Protein AF-A0A938APE2-F1 (afdb_monomer)

pLDDT: mean 89.41, std 12.7, range [39.44, 98.56]

Structure (mmCIF, N/CA/C/O backbone):
data_AF-A0A938APE2-F1
#
_entry.id   AF-A0A938APE2-F1
#
loop_
_atom_site.group_PDB
_atom_site.id
_atom_site.type_symbol
_atom_site.label_atom_id
_atom_site.label_alt_id
_atom_site.label_comp_id
_atom_site.label_asym_id
_atom_site.label_entity_id
_atom_site.label_seq_id
_atom_site.pdbx_PDB_ins_code
_atom_site.Cartn_x
_atom_site.Cartn_y
_atom_site.Cartn_z
_atom_site.occupancy
_atom_site.B_iso_or_equiv
_atom_site.auth_seq_id
_atom_site.auth_comp_id
_atom_site.auth_asym_id
_atom_site.auth_atom_id
_atom_site.pdbx_PDB_model_num
ATOM 1 N N . MET A 1 1 ? 39.529 20.869 -69.743 1.00 39.44 1 MET A N 1
ATOM 2 C CA . MET A 1 1 ? 39.420 20.700 -71.208 1.00 39.44 1 MET A CA 1
ATOM 3 C C . MET A 1 1 ? 39.533 19.212 -71.499 1.00 39.44 1 MET A C 1
ATOM 5 O O . MET A 1 1 ? 40.634 18.691 -71.527 1.00 39.44 1 MET A O 1
ATOM 9 N N . ASN A 1 2 ? 38.404 18.508 -71.609 1.00 50.97 2 ASN A N 1
ATOM 10 C CA . ASN A 1 2 ? 38.388 17.060 -71.834 1.00 50.97 2 ASN A CA 1
ATOM 11 C C . ASN A 1 2 ? 38.262 16.806 -73.336 1.00 50.97 2 ASN A C 1
ATOM 13 O O . ASN A 1 2 ? 37.155 16.742 -73.863 1.00 50.97 2 ASN A O 1
ATOM 17 N N . ALA A 1 3 ? 39.394 16.728 -74.030 1.00 53.69 3 ALA A N 1
ATOM 18 C CA . ALA A 1 3 ? 39.441 16.454 -75.460 1.00 53.69 3 ALA A CA 1
ATOM 19 C C . ALA A 1 3 ? 39.993 15.043 -75.691 1.00 53.69 3 ALA A C 1
ATOM 21 O O . ALA A 1 3 ? 41.170 14.858 -75.972 1.00 53.69 3 ALA A O 1
ATOM 22 N N . GLY A 1 4 ? 39.134 14.032 -75.549 1.00 61.50 4 GLY A N 1
ATOM 23 C CA . GLY A 1 4 ? 39.417 12.713 -76.108 1.00 61.50 4 GLY A CA 1
ATOM 24 C C . GLY A 1 4 ? 39.030 12.716 -77.582 1.00 61.50 4 GLY A C 1
ATOM 25 O O . GLY A 1 4 ? 37.843 12.811 -77.902 1.00 61.50 4 GLY A O 1
ATOM 26 N N . TRP A 1 5 ? 40.001 12.643 -78.492 1.00 64.31 5 TRP A N 1
ATOM 27 C CA . TRP A 1 5 ? 39.708 12.569 -79.924 1.00 64.31 5 TRP A CA 1
ATOM 28 C C . TRP A 1 5 ? 39.239 11.148 -80.270 1.00 64.31 5 TRP A C 1
ATOM 30 O O . TRP A 1 5 ? 39.976 10.173 -80.113 1.00 64.31 5 TRP A O 1
ATOM 40 N N . ARG A 1 6 ? 37.983 10.999 -80.713 1.00 68.50 6 ARG A N 1
ATOM 41 C CA . ARG A 1 6 ? 37.489 9.738 -81.291 1.00 68.50 6 ARG A CA 1
ATOM 42 C C . ARG A 1 6 ? 37.987 9.607 -82.723 1.00 68.50 6 ARG A C 1
ATOM 44 O O . ARG A 1 6 ? 37.770 10.506 -83.532 1.00 68.50 6 ARG A O 1
ATOM 51 N N . ILE A 1 7 ? 38.603 8.472 -83.035 1.00 72.25 7 ILE A N 1
ATOM 52 C CA . ILE A 1 7 ? 39.103 8.193 -84.380 1.00 72.25 7 ILE A CA 1
ATOM 53 C C . ILE A 1 7 ? 37.905 7.787 -85.260 1.00 72.25 7 ILE A C 1
ATOM 55 O O . ILE A 1 7 ? 37.261 6.775 -84.965 1.00 72.25 7 ILE A O 1
ATOM 59 N N . PRO A 1 8 ? 37.568 8.533 -86.329 1.00 65.88 8 PRO A N 1
ATOM 60 C CA . PRO A 1 8 ? 36.459 8.172 -87.210 1.00 65.88 8 PRO A CA 1
ATOM 61 C C . PRO A 1 8 ? 36.696 6.797 -87.861 1.00 65.88 8 PRO A C 1
ATOM 63 O O . PRO A 1 8 ? 37.828 6.432 -88.167 1.00 65.88 8 PRO A O 1
ATOM 66 N N . PHE A 1 9 ? 35.621 6.020 -88.036 1.00 70.12 9 PHE A N 1
ATOM 67 C CA . PHE A 1 9 ?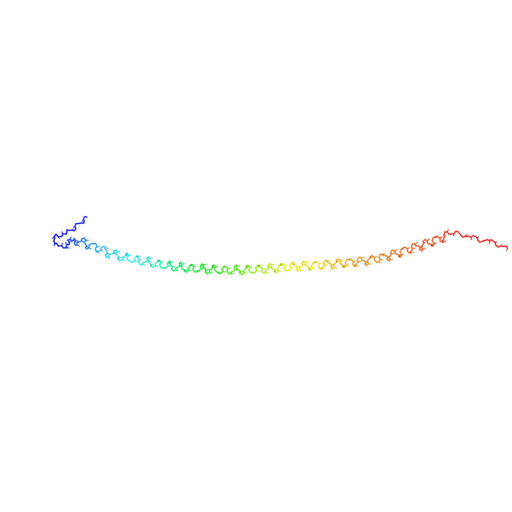 35.606 4.629 -88.538 1.00 70.12 9 PHE A CA 1
ATOM 68 C C . PHE A 1 9 ? 36.210 3.543 -87.628 1.00 70.12 9 PHE A C 1
ATOM 70 O O . PHE A 1 9 ? 36.196 2.369 -87.993 1.00 70.12 9 PHE A O 1
ATOM 77 N N . THR A 1 10 ? 36.649 3.869 -86.408 1.00 70.81 10 THR A N 1
ATOM 78 C CA . THR A 1 10 ? 37.003 2.859 -85.393 1.00 70.81 10 THR A CA 1
ATOM 79 C C . THR A 1 10 ? 36.271 3.120 -84.076 1.00 70.81 10 THR A C 1
ATOM 81 O O . THR A 1 10 ? 35.905 4.245 -83.757 1.00 70.81 10 THR A O 1
ATOM 84 N N . ARG A 1 11 ? 36.047 2.077 -83.264 1.00 75.75 11 ARG A N 1
ATOM 85 C CA . ARG A 1 11 ? 35.464 2.225 -81.911 1.00 75.75 11 ARG A CA 1
ATOM 86 C C . ARG A 1 11 ? 36.484 2.697 -80.858 1.00 75.75 11 ARG A C 1
ATOM 88 O O . ARG A 1 11 ? 36.210 2.599 -79.667 1.00 75.75 11 ARG A O 1
ATOM 95 N N . LYS A 1 12 ? 37.670 3.157 -81.272 1.00 70.75 12 LYS A N 1
ATOM 96 C CA . LYS A 1 12 ? 38.779 3.505 -80.373 1.00 70.75 12 LYS A CA 1
ATOM 97 C C . LYS A 1 12 ? 38.795 5.013 -80.097 1.00 70.75 12 LYS A C 1
ATOM 99 O O . LYS A 1 12 ? 38.583 5.824 -80.997 1.00 70.75 12 LYS A O 1
ATOM 104 N N . ALA A 1 13 ? 39.038 5.376 -78.843 1.00 74.38 13 ALA A N 1
ATOM 105 C CA . ALA A 1 13 ? 39.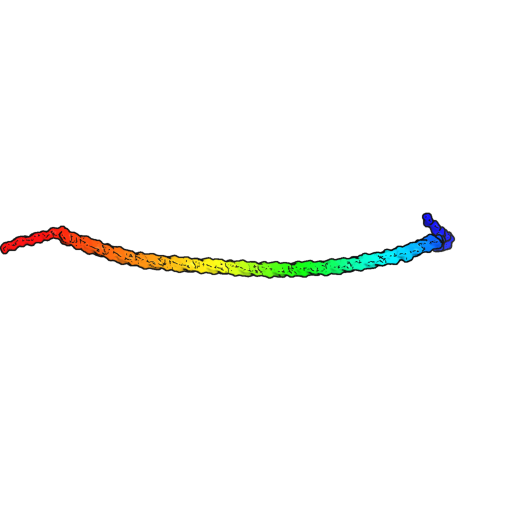208 6.757 -78.402 1.00 74.38 13 ALA A CA 1
ATOM 106 C C . ALA A 1 13 ? 40.679 7.000 -78.042 1.00 74.38 13 ALA A C 1
ATOM 108 O O . ALA A 1 13 ? 41.298 6.143 -77.412 1.00 74.38 13 ALA A O 1
ATOM 109 N N . VAL A 1 14 ? 41.225 8.148 -78.445 1.00 75.62 14 VAL A N 1
ATOM 110 C CA . VAL A 1 14 ? 42.560 8.602 -78.039 1.00 75.62 14 VAL A CA 1
ATOM 111 C C . VAL A 1 14 ? 42.429 9.304 -76.693 1.00 75.62 14 VAL A C 1
ATOM 113 O O . VAL A 1 14 ? 41.626 10.228 -76.549 1.00 75.62 14 VAL A O 1
ATOM 116 N N . ILE A 1 15 ? 43.190 8.834 -75.708 1.00 78.31 15 ILE A N 1
ATOM 117 C CA . ILE A 1 15 ? 43.195 9.342 -74.335 1.00 78.31 15 ILE A CA 1
ATOM 118 C C . ILE A 1 15 ? 44.614 9.813 -74.018 1.00 78.31 15 ILE A C 1
ATOM 120 O O . ILE A 1 15 ? 45.581 9.162 -74.411 1.00 78.31 15 ILE A O 1
ATOM 124 N N . ASP A 1 16 ? 44.726 10.941 -73.317 1.00 83.44 16 ASP A N 1
ATOM 125 C CA . ASP A 1 16 ? 45.995 11.411 -72.765 1.00 83.44 16 ASP A CA 1
ATOM 126 C C . ASP A 1 16 ? 46.453 10.450 -71.657 1.00 83.44 16 ASP A C 1
ATOM 128 O O . ASP A 1 16 ? 45.844 10.367 -70.586 1.00 83.44 16 ASP A O 1
ATOM 132 N N . GLU A 1 17 ? 47.513 9.697 -71.948 1.00 84.12 17 GLU A N 1
ATOM 133 C CA . GLU A 1 17 ? 48.094 8.704 -71.047 1.00 84.12 17 GLU A CA 1
ATOM 134 C C . GLU A 1 17 ? 48.509 9.321 -69.705 1.00 84.12 17 GLU A C 1
ATOM 136 O O . GLU A 1 17 ? 48.244 8.729 -68.662 1.00 84.12 17 GLU A O 1
ATOM 141 N N . ARG A 1 18 ? 49.075 10.536 -69.703 1.00 84.31 18 ARG A N 1
ATOM 142 C CA . ARG A 1 18 ? 49.555 11.195 -68.478 1.00 84.31 18 ARG A CA 1
ATOM 143 C C . ARG A 1 18 ? 48.392 11.578 -67.577 1.00 84.31 18 ARG A C 1
ATOM 145 O O . ARG A 1 18 ? 48.401 11.259 -66.395 1.00 84.31 18 ARG A O 1
ATOM 152 N N . HIS A 1 19 ? 47.351 12.181 -68.147 1.00 83.62 19 HIS A N 1
ATOM 153 C CA . HIS A 1 19 ? 46.157 12.551 -67.384 1.00 83.62 19 HIS A CA 1
ATOM 154 C C . HIS A 1 19 ? 45.398 11.319 -66.858 1.00 83.62 19 HIS A C 1
ATOM 156 O O . HIS A 1 19 ? 44.830 11.351 -65.765 1.00 83.62 19 HIS A O 1
ATOM 162 N N . CYS A 1 20 ? 45.395 10.215 -67.614 1.00 86.12 20 CYS A N 1
ATOM 163 C CA . CYS A 1 20 ? 44.794 8.959 -67.172 1.00 86.12 20 CYS A CA 1
ATOM 164 C C . CYS A 1 20 ? 45.595 8.307 -66.032 1.00 86.12 20 CYS A C 1
ATOM 166 O O . CYS A 1 20 ? 44.993 7.842 -65.065 1.00 86.12 20 CYS A O 1
ATOM 168 N N . LEU A 1 21 ? 46.930 8.300 -66.115 1.00 89.00 21 LEU A N 1
ATOM 169 C CA . LEU A 1 21 ? 47.808 7.790 -65.058 1.00 89.00 21 LEU A CA 1
ATOM 170 C C . LEU A 1 21 ? 47.709 8.635 -63.781 1.00 89.00 21 LEU A C 1
ATOM 172 O O . LEU A 1 21 ? 47.549 8.067 -62.705 1.00 89.00 21 LEU A O 1
ATOM 176 N N . ASP A 1 22 ? 47.668 9.966 -63.894 1.00 89.06 22 ASP A N 1
ATOM 177 C CA . ASP A 1 22 ? 47.462 10.868 -62.752 1.00 89.06 22 ASP A CA 1
ATOM 178 C C . ASP A 1 22 ? 46.120 10.610 -62.048 1.00 89.06 22 ASP A C 1
ATOM 180 O O . ASP A 1 22 ? 46.025 10.655 -60.818 1.00 89.06 22 ASP A O 1
ATOM 184 N N . LEU A 1 23 ? 45.060 10.333 -62.815 1.00 87.75 23 LEU A N 1
ATOM 185 C CA . LEU A 1 23 ? 43.751 9.995 -62.260 1.00 87.75 23 LEU A CA 1
ATOM 186 C C . LEU A 1 23 ? 43.781 8.638 -61.545 1.00 87.75 23 LEU A C 1
ATOM 188 O O . LEU A 1 23 ? 43.257 8.528 -60.437 1.00 87.75 23 LEU A O 1
ATOM 192 N N . ILE A 1 24 ? 44.424 7.631 -62.142 1.00 90.06 24 ILE A N 1
ATOM 193 C CA . ILE A 1 24 ? 44.612 6.311 -61.524 1.00 90.06 24 ILE A CA 1
ATOM 194 C C . ILE A 1 24 ? 45.423 6.437 -60.229 1.00 90.06 24 ILE A C 1
ATOM 196 O O . ILE A 1 24 ? 45.058 5.824 -59.229 1.00 90.06 24 ILE A O 1
ATOM 200 N N . ASP A 1 25 ? 46.464 7.269 -60.203 1.00 89.81 25 ASP A N 1
ATOM 201 C CA . ASP A 1 25 ? 47.287 7.501 -59.015 1.00 89.81 25 ASP A CA 1
ATOM 202 C C . ASP A 1 25 ? 46.515 8.192 -57.892 1.00 89.81 25 ASP A C 1
ATOM 204 O O . ASP A 1 25 ? 46.616 7.791 -56.730 1.00 89.81 25 ASP A O 1
ATOM 208 N N . ARG A 1 26 ? 45.663 9.166 -58.228 1.00 89.44 26 ARG A N 1
ATOM 209 C CA . ARG A 1 26 ? 44.745 9.783 -57.258 1.00 89.44 26 ARG A CA 1
ATOM 210 C C . ARG A 1 26 ? 43.724 8.779 -56.728 1.00 89.44 26 ARG A C 1
ATOM 212 O O . ARG A 1 26 ? 43.509 8.727 -55.519 1.00 89.44 26 ARG A O 1
ATOM 219 N N . MET A 1 27 ? 43.136 7.948 -57.592 1.00 89.56 27 MET A N 1
ATOM 220 C CA . MET A 1 27 ? 42.206 6.889 -57.174 1.00 89.56 27 MET A CA 1
ATOM 221 C C . MET A 1 27 ? 42.902 5.840 -56.299 1.00 89.56 27 MET A C 1
ATOM 223 O O . MET A 1 27 ? 42.333 5.403 -55.302 1.00 89.56 27 MET A O 1
ATOM 227 N N . ARG A 1 28 ? 44.153 5.483 -56.611 1.00 90.19 28 ARG A N 1
ATOM 228 C CA . ARG A 1 28 ? 44.968 4.537 -55.838 1.00 90.19 28 ARG A CA 1
ATOM 229 C C . ARG A 1 28 ? 45.211 5.005 -54.402 1.00 90.19 28 ARG A C 1
ATOM 231 O O . ARG A 1 28 ? 45.361 4.163 -53.525 1.00 90.19 28 ARG A O 1
ATOM 238 N N . ILE A 1 29 ? 45.226 6.314 -54.155 1.00 91.56 29 ILE A N 1
ATOM 239 C CA . ILE A 1 29 ? 45.381 6.883 -52.810 1.00 91.56 29 ILE A CA 1
ATOM 240 C C . ILE A 1 29 ? 44.018 7.091 -52.132 1.00 91.56 29 ILE A C 1
ATOM 242 O O . ILE A 1 29 ? 43.852 6.709 -50.975 1.00 91.56 29 ILE A O 1
ATOM 246 N N . ALA A 1 30 ? 43.040 7.666 -52.838 1.00 91.62 30 ALA A N 1
ATOM 247 C CA . ALA A 1 30 ? 41.756 8.062 -52.256 1.00 91.62 30 ALA A CA 1
ATOM 248 C C . ALA A 1 30 ? 40.810 6.877 -51.994 1.00 91.62 30 ALA A C 1
ATOM 250 O O . ALA A 1 30 ? 40.245 6.769 -50.908 1.00 91.62 30 ALA A O 1
ATOM 251 N N . ILE A 1 31 ? 40.675 5.943 -52.943 1.00 93.88 31 ILE A N 1
ATOM 252 C CA . ILE A 1 31 ? 39.707 4.838 -52.843 1.00 93.88 31 ILE A CA 1
ATOM 253 C C . ILE A 1 31 ? 39.978 3.931 -51.631 1.00 93.88 31 ILE A C 1
ATOM 255 O O . ILE A 1 31 ? 39.030 3.621 -50.908 1.00 93.88 31 ILE A O 1
ATOM 259 N N . PRO A 1 32 ? 41.227 3.519 -51.323 1.00 94.50 32 PRO A N 1
ATOM 260 C CA . PRO A 1 32 ? 41.486 2.730 -50.119 1.00 94.50 32 PRO A CA 1
ATOM 261 C C . PRO A 1 32 ? 41.117 3.463 -48.825 1.00 94.50 32 PRO A C 1
ATOM 263 O O . PRO A 1 32 ? 40.621 2.833 -47.890 1.00 94.50 32 PRO A O 1
ATOM 266 N N . GLN A 1 33 ? 41.337 4.782 -48.769 1.00 93.88 33 GLN A N 1
ATOM 267 C CA . GLN A 1 33 ? 40.979 5.600 -47.609 1.00 93.88 33 GLN A CA 1
ATOM 268 C C . GLN A 1 33 ? 39.460 5.697 -47.442 1.00 93.88 33 GLN A C 1
ATOM 270 O O . GLN A 1 33 ? 38.961 5.474 -46.339 1.00 93.88 33 GLN A O 1
ATOM 275 N N . GLU A 1 34 ? 38.723 5.939 -48.528 1.00 94.81 34 GLU A N 1
ATOM 276 C CA . GLU A 1 34 ? 37.257 5.966 -48.520 1.00 94.81 34 GLU A CA 1
ATOM 277 C C . GLU A 1 34 ? 36.661 4.607 -48.129 1.00 94.81 34 GLU A C 1
ATOM 279 O O . GLU A 1 34 ? 35.756 4.547 -47.299 1.00 94.81 34 GLU A O 1
ATOM 284 N N . ILE A 1 35 ? 37.207 3.495 -48.639 1.00 95.69 35 ILE A N 1
ATOM 285 C CA . ILE A 1 35 ? 36.776 2.143 -48.247 1.00 95.69 35 ILE A CA 1
ATOM 286 C C . ILE A 1 35 ? 37.038 1.900 -46.757 1.00 95.69 35 ILE A C 1
ATOM 288 O O . ILE A 1 35 ? 36.187 1.338 -46.066 1.00 95.69 35 ILE A O 1
ATOM 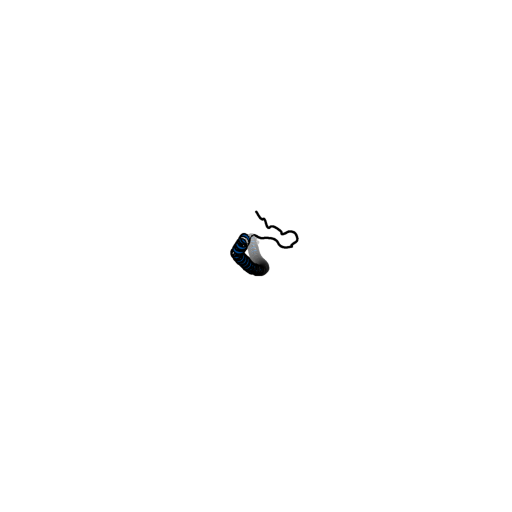292 N N . ALA A 1 36 ? 38.200 2.309 -46.240 1.00 95.31 36 ALA A N 1
ATOM 293 C CA . ALA A 1 36 ? 38.514 2.170 -44.820 1.00 95.31 36 ALA A CA 1
ATOM 294 C C . ALA A 1 36 ? 37.562 3.000 -43.946 1.00 95.31 36 ALA A C 1
ATOM 296 O O . ALA A 1 36 ? 37.102 2.514 -42.914 1.00 95.31 36 ALA A O 1
ATOM 297 N N . GLN A 1 37 ? 37.231 4.221 -44.367 1.00 96.12 37 GLN A N 1
ATOM 298 C CA . GLN A 1 37 ? 36.264 5.070 -43.680 1.00 96.12 37 GLN A CA 1
ATOM 299 C C . GLN A 1 37 ? 34.856 4.464 -43.713 1.00 96.12 37 GLN A C 1
ATOM 301 O O . GLN A 1 37 ? 34.217 4.371 -42.669 1.00 96.12 37 GLN A O 1
ATOM 306 N N . ALA A 1 38 ? 34.395 3.991 -44.874 1.00 96.25 38 ALA A N 1
ATOM 307 C CA . ALA A 1 38 ? 33.093 3.346 -45.015 1.00 96.25 38 ALA A CA 1
ATOM 308 C C . ALA A 1 38 ? 32.971 2.103 -44.119 1.00 96.25 38 ALA A C 1
ATOM 310 O O . ALA A 1 38 ? 31.949 1.917 -43.463 1.00 96.25 38 ALA A O 1
ATOM 311 N N . LYS A 1 39 ? 34.030 1.284 -44.031 1.00 96.19 39 LYS A N 1
ATOM 312 C CA . LYS A 1 39 ? 34.071 0.125 -43.126 1.00 96.19 39 LYS A CA 1
ATOM 313 C C . LYS A 1 39 ? 33.951 0.522 -41.655 1.00 96.19 39 LYS A C 1
ATOM 315 O O . LYS A 1 39 ? 33.196 -0.126 -40.941 1.00 96.19 39 LYS A O 1
ATOM 320 N N . ARG A 1 40 ? 34.639 1.584 -41.216 1.00 97.00 40 ARG A N 1
ATOM 321 C CA . ARG A 1 40 ? 34.507 2.092 -39.837 1.00 97.00 40 ARG A CA 1
ATOM 322 C C . ARG A 1 40 ? 33.085 2.552 -39.547 1.00 97.00 40 ARG A C 1
ATOM 324 O O . ARG A 1 40 ? 32.506 2.111 -38.573 1.00 97.00 40 ARG A O 1
ATOM 331 N N . VAL A 1 41 ? 32.486 3.337 -40.442 1.00 97.06 41 VAL A N 1
ATOM 332 C CA . VAL A 1 41 ? 31.103 3.815 -40.268 1.00 97.06 41 VAL A CA 1
ATOM 333 C C . VAL A 1 41 ? 30.107 2.654 -40.169 1.00 97.06 41 VAL A C 1
ATOM 335 O O . VAL A 1 41 ? 29.155 2.722 -39.394 1.00 97.06 41 VAL A O 1
ATOM 338 N N . LEU A 1 42 ? 30.306 1.582 -40.944 1.00 97.06 42 LEU A N 1
ATOM 339 C CA . LEU A 1 42 ? 29.475 0.380 -40.843 1.00 97.06 42 LEU A CA 1
ATOM 340 C C . LEU A 1 42 ? 29.659 -0.332 -39.499 1.00 97.06 42 LEU A C 1
ATOM 342 O O . LEU A 1 42 ? 28.661 -0.709 -38.892 1.00 97.06 42 LEU A O 1
ATOM 346 N N . GLN A 1 43 ? 30.898 -0.466 -39.028 1.00 97.44 43 GLN A N 1
ATOM 347 C CA . GLN A 1 43 ? 31.189 -1.058 -37.726 1.00 97.44 43 GLN A CA 1
ATOM 348 C C . GLN A 1 43 ? 30.584 -0.227 -36.584 1.00 97.44 43 GLN A C 1
ATOM 350 O O . GLN A 1 43 ? 29.847 -0.769 -35.767 1.00 97.44 43 GLN A O 1
ATOM 355 N N . ASP A 1 44 ? 30.796 1.091 -36.582 1.00 97.44 44 ASP A N 1
ATOM 356 C CA . ASP A 1 44 ? 30.236 2.005 -35.581 1.00 97.44 44 ASP A CA 1
ATOM 357 C C . ASP A 1 44 ? 28.703 1.908 -35.554 1.00 97.44 44 ASP A C 1
ATOM 359 O O . ASP A 1 44 ? 28.077 1.889 -34.495 1.00 97.44 44 ASP A O 1
ATOM 363 N N . ARG A 1 45 ? 28.066 1.795 -36.728 1.00 97.69 45 ARG A N 1
ATOM 364 C CA . ARG A 1 45 ? 26.616 1.594 -36.830 1.00 97.69 45 ARG A CA 1
ATOM 365 C C . ARG A 1 45 ? 26.175 0.276 -36.196 1.00 97.69 45 ARG A C 1
ATOM 367 O O . ARG A 1 45 ? 25.138 0.256 -35.534 1.00 97.69 45 ARG A O 1
ATOM 374 N N . GLU A 1 46 ? 26.891 -0.817 -36.439 1.00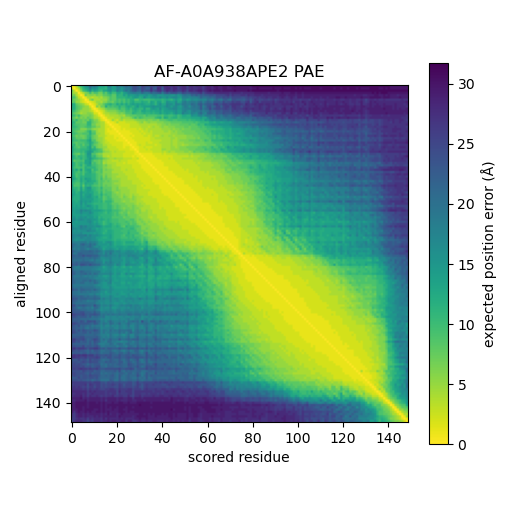 97.38 46 GLU A N 1
ATOM 375 C CA . GLU A 1 46 ? 26.579 -2.117 -35.837 1.00 97.38 46 GLU A CA 1
ATOM 376 C C . GLU A 1 46 ? 26.731 -2.076 -34.314 1.00 97.38 46 GLU A C 1
ATOM 378 O O . GLU A 1 46 ? 25.843 -2.553 -33.607 1.00 97.38 46 GLU A O 1
ATOM 383 N N . GLU A 1 47 ? 27.784 -1.429 -33.811 1.00 97.81 47 GLU A N 1
ATOM 384 C CA . GLU A 1 47 ? 28.011 -1.225 -32.378 1.00 97.81 47 GLU A CA 1
ATOM 385 C C . GLU A 1 47 ? 26.889 -0.394 -31.739 1.00 97.81 47 GLU A C 1
ATOM 387 O O . GLU A 1 47 ? 26.307 -0.813 -30.737 1.00 97.81 47 GLU A O 1
ATOM 392 N N . ILE A 1 48 ? 26.501 0.726 -32.359 1.00 97.94 48 ILE A N 1
ATOM 393 C CA . ILE A 1 48 ? 25.384 1.563 -31.893 1.00 97.94 48 ILE A CA 1
ATOM 394 C C . ILE A 1 48 ? 24.076 0.767 -31.875 1.00 97.94 48 ILE A C 1
ATOM 396 O O . ILE A 1 48 ? 23.310 0.854 -30.917 1.00 97.94 48 ILE A O 1
ATOM 400 N N . LEU A 1 49 ? 23.796 -0.021 -32.918 1.00 97.94 49 LEU A N 1
ATOM 401 C CA . LEU A 1 49 ? 22.584 -0.841 -32.974 1.00 97.94 49 LEU A CA 1
ATOM 402 C C . LEU A 1 49 ? 22.580 -1.932 -31.901 1.00 97.94 49 LEU A C 1
ATOM 404 O O . LEU A 1 49 ? 21.530 -2.197 -31.316 1.00 97.94 49 LEU A O 1
ATOM 408 N N . ALA A 1 50 ? 23.726 -2.558 -31.633 1.00 97.69 50 ALA A N 1
ATOM 409 C CA . ALA A 1 50 ? 23.856 -3.547 -30.570 1.00 97.69 50 ALA A CA 1
ATOM 410 C C . ALA A 1 50 ? 23.625 -2.913 -29.190 1.00 97.69 50 ALA A C 1
ATOM 412 O O . ALA A 1 50 ? 22.834 -3.433 -28.404 1.00 97.69 50 ALA A O 1
ATOM 413 N N . GLN A 1 51 ? 24.237 -1.756 -28.927 1.00 97.81 51 GLN A N 1
ATOM 414 C CA . GLN A 1 51 ? 24.030 -1.002 -27.689 1.00 97.81 51 GLN A CA 1
ATOM 415 C C . GLN A 1 51 ? 22.572 -0.567 -27.519 1.00 97.81 51 GLN A C 1
ATOM 417 O O . GLN A 1 51 ? 22.001 -0.754 -26.450 1.00 97.81 51 GLN A O 1
ATOM 422 N N . ALA A 1 52 ? 21.942 -0.049 -28.576 1.00 97.62 52 ALA A N 1
ATOM 423 C CA . ALA A 1 52 ? 20.543 0.365 -28.536 1.00 97.62 52 ALA A CA 1
ATOM 424 C C . ALA A 1 52 ? 19.595 -0.809 -28.245 1.00 97.62 52 ALA A C 1
ATOM 426 O O . ALA A 1 52 ? 18.607 -0.630 -27.539 1.00 97.62 52 ALA A O 1
ATOM 427 N N . ARG A 1 53 ? 19.892 -2.010 -28.762 1.00 97.50 53 ARG A N 1
ATOM 428 C CA . ARG A 1 53 ? 19.112 -3.223 -28.466 1.00 97.50 53 ARG A CA 1
ATOM 429 C C . ARG A 1 53 ? 19.255 -3.651 -27.011 1.00 97.50 53 ARG A C 1
ATOM 431 O O . ARG A 1 53 ? 18.239 -3.869 -26.366 1.00 97.50 53 ARG A O 1
ATOM 438 N N . LEU A 1 54 ? 20.484 -3.704 -26.498 1.00 98.06 54 LEU A N 1
ATOM 439 C CA . LEU A 1 54 ? 20.742 -4.028 -25.092 1.00 98.06 54 LEU A CA 1
ATOM 440 C C . LEU A 1 54 ? 20.058 -3.033 -24.152 1.00 98.06 54 LEU A C 1
ATOM 442 O O . LEU A 1 54 ? 19.448 -3.425 -23.164 1.00 98.06 54 LEU A O 1
ATOM 446 N N . GLU A 1 55 ? 20.124 -1.744 -24.474 1.00 97.88 55 GLU A N 1
ATOM 447 C CA . GLU A 1 55 ? 19.480 -0.707 -23.676 1.00 97.88 55 GLU A CA 1
ATOM 448 C C . GLU A 1 55 ? 17.950 -0.799 -23.747 1.00 97.88 55 GLU A C 1
ATOM 450 O O . GLU A 1 55 ? 17.275 -0.637 -22.733 1.00 97.88 55 GLU A O 1
ATOM 455 N N . ALA A 1 56 ? 17.390 -1.112 -24.919 1.00 98.00 56 ALA A N 1
ATOM 456 C CA . ALA A 1 56 ? 15.958 -1.346 -25.065 1.00 98.00 56 ALA A CA 1
ATOM 457 C C . ALA A 1 56 ? 15.489 -2.553 -24.239 1.00 98.00 56 ALA A C 1
ATOM 459 O O . ALA A 1 56 ? 14.485 -2.443 -23.537 1.00 98.00 56 ALA A O 1
ATOM 460 N N . GLU A 1 57 ? 16.222 -3.669 -24.276 1.00 97.56 57 GLU A N 1
ATOM 461 C CA . GLU A 1 57 ? 15.954 -4.844 -23.433 1.00 97.56 57 GLU A CA 1
ATOM 462 C C . GLU A 1 57 ? 16.017 -4.472 -21.949 1.00 97.56 57 GLU A C 1
ATOM 464 O O . GLU A 1 57 ? 15.060 -4.706 -21.215 1.00 97.56 57 GLU A O 1
ATOM 469 N N . ARG A 1 58 ? 17.068 -3.759 -21.528 1.00 98.06 58 ARG A N 1
ATOM 470 C CA . ARG A 1 58 ? 17.225 -3.278 -20.149 1.00 98.06 58 ARG A CA 1
ATOM 471 C C . ARG A 1 58 ? 16.046 -2.417 -19.689 1.00 98.06 58 ARG A C 1
ATOM 473 O O . ARG A 1 58 ? 15.582 -2.567 -18.562 1.00 98.06 58 ARG A O 1
ATOM 480 N N . ILE A 1 59 ? 15.565 -1.504 -20.534 1.00 97.75 59 ILE A N 1
ATOM 481 C CA . ILE A 1 59 ? 14.416 -0.639 -20.220 1.00 97.75 59 ILE A CA 1
ATOM 482 C C . ILE A 1 59 ? 13.136 -1.467 -20.074 1.00 97.75 59 ILE A C 1
ATOM 484 O O . ILE A 1 59 ? 12.348 -1.219 -19.160 1.00 97.75 59 ILE A O 1
ATOM 488 N N . VAL A 1 60 ? 12.921 -2.443 -20.959 1.00 97.88 60 VAL A N 1
ATOM 489 C CA . VAL A 1 60 ? 11.752 -3.331 -20.906 1.00 97.88 60 VAL A CA 1
ATOM 490 C C . VAL A 1 60 ? 11.774 -4.176 -19.634 1.00 97.88 60 VAL A C 1
ATOM 492 O O . VAL A 1 60 ? 10.767 -4.221 -18.924 1.00 97.88 60 VAL A O 1
ATOM 495 N N . ASP A 1 61 ? 12.920 -4.761 -19.294 1.00 97.69 61 ASP A N 1
ATOM 496 C CA . ASP A 1 61 ? 13.087 -5.567 -18.083 1.00 97.69 61 ASP A CA 1
ATOM 497 C C . ASP A 1 61 ? 12.830 -4.741 -16.819 1.00 97.69 61 ASP A C 1
ATOM 499 O O . ASP A 1 61 ? 12.039 -5.139 -15.961 1.00 97.69 61 ASP A O 1
ATOM 503 N N . GLN A 1 62 ? 13.394 -3.531 -16.740 1.00 97.50 62 GLN A N 1
ATOM 504 C CA . GLN A 1 62 ? 13.127 -2.607 -15.633 1.00 97.50 62 GLN A CA 1
ATOM 505 C C . GLN A 1 62 ? 11.649 -2.215 -15.540 1.00 97.50 62 GLN A C 1
ATOM 507 O O . GLN A 1 62 ? 11.092 -2.134 -14.443 1.00 97.50 62 GLN A O 1
ATOM 512 N N . GLY A 1 63 ? 10.992 -1.999 -16.682 1.00 96.69 63 GLY A N 1
ATOM 513 C CA . GLY A 1 63 ? 9.558 -1.732 -16.735 1.00 96.69 63 GLY A CA 1
ATOM 514 C C . GLY A 1 63 ? 8.731 -2.895 -16.183 1.00 96.69 63 GLY A C 1
ATOM 515 O O . GLY A 1 63 ? 7.794 -2.674 -15.412 1.00 96.69 63 GLY A O 1
ATOM 516 N N . HIS A 1 64 ? 9.095 -4.134 -16.522 1.00 95.81 64 HIS A N 1
ATOM 517 C CA . HIS A 1 64 ? 8.444 -5.333 -15.996 1.00 95.81 64 HIS A CA 1
ATOM 518 C C . HIS A 1 64 ? 8.664 -5.508 -14.491 1.00 95.81 64 HIS A C 1
ATOM 520 O O . HIS A 1 64 ? 7.702 -5.777 -13.767 1.00 95.81 64 HIS A O 1
ATOM 526 N N . GLU A 1 65 ? 9.888 -5.318 -13.997 1.00 96.62 65 GLU A N 1
ATOM 527 C CA . GLU A 1 65 ? 10.189 -5.372 -12.563 1.00 96.62 65 GLU A CA 1
ATOM 528 C C . GLU A 1 65 ? 9.379 -4.337 -11.778 1.00 96.62 65 GLU A C 1
ATOM 530 O O . GLU A 1 65 ? 8.737 -4.671 -10.778 1.00 96.62 65 GLU A O 1
ATOM 535 N N . GLN A 1 66 ? 9.332 -3.095 -12.261 1.00 95.06 66 GLN A N 1
ATOM 536 C CA . GLN A 1 66 ? 8.594 -2.027 -11.596 1.00 95.06 66 GLN A CA 1
ATOM 537 C C . GLN A 1 66 ? 7.078 -2.253 -11.637 1.00 95.06 66 GLN A C 1
ATOM 539 O O . GLN A 1 66 ? 6.391 -2.015 -10.642 1.00 95.06 66 GLN A O 1
ATOM 544 N N . ALA A 1 67 ? 6.541 -2.762 -12.749 1.00 91.44 67 ALA A N 1
ATOM 545 C CA . ALA A 1 67 ? 5.133 -3.142 -12.834 1.00 91.44 67 ALA A CA 1
ATOM 546 C C . ALA A 1 67 ? 4.785 -4.246 -11.823 1.00 91.44 67 ALA A C 1
ATOM 548 O O . ALA A 1 67 ? 3.781 -4.137 -11.115 1.00 91.44 67 ALA A O 1
ATOM 549 N N . ASN A 1 68 ? 5.632 -5.273 -11.708 1.00 92.44 68 ASN A N 1
ATOM 550 C CA . ASN A 1 68 ? 5.452 -6.353 -10.740 1.00 92.44 68 ASN A CA 1
ATOM 551 C C . ASN A 1 68 ? 5.501 -5.840 -9.298 1.00 92.44 68 ASN A C 1
ATOM 553 O O . ASN A 1 68 ? 4.639 -6.206 -8.497 1.00 92.44 68 ASN A O 1
ATOM 557 N N . PHE A 1 69 ? 6.448 -4.953 -8.983 1.00 94.25 69 PHE A N 1
ATOM 558 C CA . PHE A 1 69 ? 6.538 -4.307 -7.674 1.00 94.25 69 PHE A CA 1
ATOM 559 C C . PHE A 1 69 ? 5.248 -3.547 -7.330 1.00 94.25 69 PHE A C 1
ATOM 561 O O . PHE A 1 69 ? 4.663 -3.770 -6.273 1.00 94.25 69 PHE A O 1
ATOM 568 N N . ILE A 1 70 ? 4.739 -2.724 -8.254 1.00 90.94 70 ILE A N 1
ATOM 569 C CA . ILE A 1 70 ? 3.504 -1.951 -8.049 1.00 90.94 70 ILE A CA 1
ATOM 570 C C . ILE A 1 70 ? 2.290 -2.871 -7.856 1.00 90.94 70 ILE A C 1
ATOM 572 O O . ILE A 1 70 ? 1.419 -2.580 -7.037 1.00 90.94 70 ILE A O 1
ATOM 576 N N . ILE A 1 71 ? 2.192 -3.974 -8.605 1.00 88.94 71 ILE A N 1
ATOM 577 C CA . ILE A 1 71 ? 1.095 -4.942 -8.450 1.00 88.94 71 ILE A CA 1
ATOM 578 C C . ILE A 1 71 ? 1.146 -5.593 -7.064 1.00 88.94 71 ILE A C 1
ATOM 580 O O . ILE A 1 71 ? 0.111 -5.692 -6.402 1.00 88.94 71 ILE A O 1
ATOM 584 N N . GLN A 1 72 ? 2.333 -5.998 -6.609 1.00 90.94 72 GLN A N 1
ATOM 585 C CA . GLN A 1 72 ? 2.522 -6.568 -5.274 1.00 90.94 72 GLN A CA 1
ATOM 586 C C . GLN A 1 72 ? 2.178 -5.557 -4.176 1.00 90.94 72 GLN A C 1
ATOM 588 O O . GLN A 1 72 ? 1.433 -5.889 -3.254 1.00 90.94 72 GLN A O 1
ATOM 593 N N . GLU A 1 73 ? 2.647 -4.314 -4.300 1.00 91.88 73 GLU A N 1
ATOM 594 C CA . GLU A 1 73 ? 2.375 -3.241 -3.342 1.00 91.88 73 GLU A CA 1
ATOM 595 C C . GLU A 1 73 ? 0.878 -2.906 -3.269 1.00 91.88 73 GLU A C 1
ATOM 597 O O . GLU A 1 73 ? 0.316 -2.809 -2.179 1.00 91.88 73 GLU A O 1
ATOM 602 N N . LYS A 1 74 ? 0.187 -2.815 -4.413 1.00 89.19 74 LYS A N 1
ATOM 603 C CA . LYS A 1 74 ? -1.272 -2.618 -4.449 1.00 89.19 74 LYS A CA 1
ATOM 604 C C . LYS A 1 74 ? -2.031 -3.785 -3.825 1.00 89.19 74 LYS A C 1
ATOM 606 O O . LYS A 1 74 ? -3.016 -3.562 -3.122 1.00 89.19 74 LYS A O 1
ATOM 611 N N . GLY A 1 75 ? -1.586 -5.018 -4.073 1.00 88.94 75 GLY A N 1
ATOM 612 C CA . GLY A 1 75 ? -2.150 -6.210 -3.439 1.00 88.94 75 GLY A CA 1
ATOM 613 C C . GLY A 1 75 ? -2.003 -6.165 -1.917 1.00 88.94 75 GLY A C 1
ATOM 614 O O . GLY A 1 75 ? -2.972 -6.399 -1.196 1.00 88.94 75 GLY A O 1
ATOM 615 N N . LEU A 1 76 ? -0.818 -5.782 -1.435 1.00 90.94 76 LEU A N 1
ATOM 616 C CA . LEU A 1 76 ? -0.547 -5.586 -0.014 1.00 90.94 76 LEU A CA 1
ATOM 617 C C . LEU A 1 76 ? -1.427 -4.481 0.582 1.00 90.94 76 LEU A C 1
ATOM 619 O O . LEU A 1 76 ? -2.030 -4.692 1.630 1.00 90.94 76 LEU A O 1
ATOM 623 N N . LEU A 1 77 ? -1.544 -3.332 -0.090 1.00 92.62 77 LEU A N 1
ATOM 624 C CA . LEU A 1 77 ? -2.345 -2.208 0.389 1.00 92.62 77 LEU A CA 1
ATOM 625 C C . LEU A 1 77 ? -3.822 -2.589 0.538 1.00 92.62 77 LEU A C 1
ATOM 627 O O . LEU A 1 77 ? -4.416 -2.310 1.576 1.00 92.62 77 LEU A O 1
ATOM 631 N N . LYS A 1 78 ? -4.389 -3.298 -0.447 1.00 94.12 78 LYS A N 1
ATOM 632 C CA . LYS A 1 78 ? -5.772 -3.785 -0.376 1.00 94.12 78 LYS A CA 1
ATOM 633 C C . LYS A 1 78 ? -5.978 -4.742 0.802 1.00 94.12 78 LYS A C 1
ATOM 635 O O . LYS A 1 78 ? -6.941 -4.596 1.547 1.00 94.12 78 LYS A O 1
ATOM 640 N N . ALA A 1 79 ? -5.056 -5.683 1.010 1.00 92.31 79 ALA A N 1
ATOM 641 C CA . ALA A 1 79 ? -5.127 -6.610 2.140 1.00 92.31 79 ALA A CA 1
ATOM 642 C C . ALA A 1 79 ? -5.017 -5.885 3.498 1.00 92.31 79 ALA A C 1
ATOM 644 O O . ALA A 1 79 ? -5.686 -6.257 4.464 1.00 92.31 79 ALA A O 1
ATOM 645 N N . VAL A 1 80 ? -4.188 -4.839 3.582 1.00 93.19 80 VAL A N 1
ATOM 646 C CA . VAL A 1 80 ? -4.068 -3.993 4.780 1.00 93.19 80 VAL A CA 1
ATOM 647 C C . VAL A 1 80 ? -5.355 -3.209 5.029 1.00 93.19 80 VAL A C 1
ATOM 649 O O . VAL A 1 80 ? -5.794 -3.132 6.174 1.00 93.19 80 VAL A O 1
ATOM 652 N N . GLU A 1 81 ? -5.974 -2.658 3.987 1.00 95.50 81 GLU A N 1
ATOM 653 C CA . GLU A 1 81 ? -7.233 -1.915 4.085 1.00 95.50 81 GLU A CA 1
ATOM 654 C C . GLU A 1 81 ? -8.386 -2.815 4.552 1.00 95.50 81 GLU A C 1
ATOM 656 O O . GLU A 1 81 ? -9.076 -2.473 5.513 1.00 95.50 81 GLU A O 1
ATOM 661 N N . GLU A 1 82 ? -8.525 -4.011 3.969 1.00 96.81 82 GLU A N 1
ATOM 662 C CA . GLU A 1 82 ? -9.502 -5.023 4.399 1.00 96.81 82 GLU A CA 1
ATOM 663 C C . GLU A 1 82 ? -9.288 -5.424 5.867 1.00 96.81 82 GLU A C 1
ATOM 665 O O . GLU A 1 82 ? -10.232 -5.449 6.661 1.00 96.81 82 GLU A O 1
ATOM 670 N N . LYS A 1 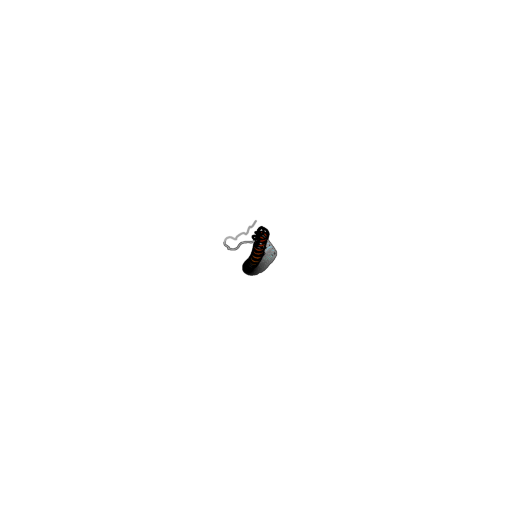83 ? -8.035 -5.678 6.268 1.00 96.25 83 LYS A N 1
ATOM 671 C CA . LYS A 1 83 ? -7.700 -6.027 7.655 1.00 96.25 83 LYS A CA 1
ATOM 672 C C . LYS A 1 83 ? -7.970 -4.876 8.624 1.00 96.25 83 LYS A C 1
ATOM 674 O O . LYS A 1 83 ? -8.467 -5.110 9.722 1.00 96.25 83 LYS A O 1
ATOM 679 N N . SER A 1 84 ? -7.641 -3.648 8.235 1.00 96.81 84 SER A N 1
ATOM 680 C CA . SER A 1 84 ? -7.899 -2.446 9.030 1.00 96.81 84 SER A CA 1
ATOM 681 C C . SER A 1 84 ? -9.398 -2.261 9.261 1.00 96.81 84 SER A C 1
ATOM 683 O O . SER A 1 84 ? -9.834 -2.076 10.396 1.00 96.81 84 SER A O 1
ATOM 685 N N . GLN A 1 85 ? -10.198 -2.406 8.204 1.00 98.00 85 GLN A N 1
ATOM 686 C CA . GLN A 1 85 ? -11.650 -2.316 8.285 1.00 98.00 85 GLN A CA 1
ATOM 687 C C . GLN A 1 85 ? -12.233 -3.388 9.214 1.00 98.00 85 GLN A C 1
ATOM 689 O O . GLN A 1 85 ? -13.035 -3.058 10.087 1.00 98.00 85 GLN A O 1
ATOM 694 N N . ALA A 1 86 ? -11.771 -4.636 9.103 1.00 97.69 86 ALA A N 1
ATOM 695 C CA . ALA A 1 86 ? -12.189 -5.718 9.992 1.00 97.69 86 ALA A CA 1
ATOM 696 C C . ALA A 1 86 ? -11.855 -5.423 11.468 1.00 97.69 86 ALA A C 1
ATOM 698 O O . ALA A 1 86 ? -12.712 -5.578 12.336 1.00 97.69 86 ALA A O 1
ATOM 699 N N . ILE A 1 87 ? -10.644 -4.924 11.756 1.00 98.12 87 ILE A N 1
ATOM 700 C CA . ILE A 1 87 ? -10.239 -4.528 13.117 1.00 98.12 87 ILE A CA 1
ATOM 701 C C . ILE A 1 87 ? -11.133 -3.400 13.646 1.00 98.12 87 ILE A C 1
ATOM 703 O O . ILE A 1 87 ? -11.542 -3.425 14.806 1.00 98.12 87 ILE A O 1
ATOM 707 N N . MET A 1 88 ? -11.455 -2.409 12.812 1.00 98.38 88 MET A N 1
ATOM 708 C CA . MET A 1 88 ? -12.312 -1.288 13.204 1.00 98.38 88 MET A CA 1
ATOM 709 C C . MET A 1 88 ? -13.751 -1.728 13.482 1.00 98.38 88 MET A C 1
ATOM 711 O O . MET A 1 88 ? -14.378 -1.229 14.419 1.00 98.38 88 MET A O 1
ATOM 715 N N . GLU A 1 89 ? -14.287 -2.652 12.690 1.00 98.31 89 GLU A N 1
ATOM 716 C CA . GLU A 1 89 ? -15.613 -3.233 12.906 1.00 98.31 89 GLU A CA 1
ATOM 717 C C . GLU A 1 89 ? -15.666 -4.056 14.191 1.00 98.31 89 GLU A C 1
ATOM 719 O O . GLU A 1 89 ? -16.577 -3.864 14.999 1.00 98.31 89 GLU A O 1
ATOM 724 N N . GLU A 1 90 ? -14.657 -4.894 14.427 1.00 98.19 90 GLU A N 1
ATOM 725 C CA . GLU A 1 90 ? -14.525 -5.669 15.657 1.00 98.19 90 GLU A CA 1
ATOM 726 C C . GLU A 1 90 ? -14.397 -4.758 16.886 1.00 98.19 90 GLU A C 1
ATOM 728 O O . GLU A 1 90 ? -15.111 -4.939 17.873 1.00 98.19 90 GLU A O 1
ATOM 733 N N . ALA A 1 91 ? -13.550 -3.727 16.821 1.00 98.12 91 ALA A N 1
ATOM 734 C CA . ALA A 1 91 ? -13.388 -2.759 17.901 1.00 98.12 91 ALA A CA 1
ATOM 735 C C . ALA A 1 91 ? -14.703 -2.026 18.212 1.00 98.12 91 ALA A C 1
ATOM 737 O O . ALA A 1 91 ? -15.069 -1.875 19.378 1.00 98.12 91 ALA A O 1
ATOM 738 N N . ARG A 1 92 ? -15.457 -1.618 17.181 1.00 98.25 92 ARG A N 1
ATOM 739 C CA . ARG A 1 92 ? -16.784 -0.998 17.345 1.00 98.25 92 ARG A CA 1
ATOM 740 C C . ARG A 1 92 ? -17.809 -1.966 17.929 1.00 98.25 92 ARG A C 1
ATOM 742 O O . ARG A 1 92 ? -18.650 -1.544 18.719 1.00 98.25 92 ARG A O 1
ATOM 749 N N . ALA A 1 93 ? -17.777 -3.239 17.539 1.00 98.31 93 ALA A N 1
ATOM 750 C CA . ALA A 1 93 ? -18.654 -4.261 18.103 1.00 98.31 93 ALA A CA 1
ATOM 751 C C . ALA A 1 93 ? -18.371 -4.465 19.599 1.00 98.31 93 ALA A C 1
ATOM 753 O O . ALA A 1 93 ? -19.287 -4.321 20.404 1.00 98.31 93 ALA A O 1
ATOM 754 N N . ARG A 1 94 ? -17.101 -4.664 19.973 1.00 97.94 94 ARG A N 1
ATOM 755 C CA . ARG A 1 94 ? -16.676 -4.813 21.375 1.00 97.94 94 ARG A CA 1
ATOM 756 C C . ARG A 1 94 ? -16.998 -3.583 22.222 1.00 97.94 94 ARG A C 1
ATOM 758 O O . ARG A 1 94 ? -17.442 -3.721 23.357 1.00 97.94 94 ARG A O 1
ATOM 765 N N . ALA A 1 95 ? -16.803 -2.381 21.676 1.00 98.25 95 ALA A N 1
ATOM 766 C CA . ALA A 1 95 ? -17.149 -1.141 22.367 1.00 98.25 95 ALA A CA 1
ATOM 767 C C . ALA A 1 95 ? -18.652 -1.063 22.672 1.00 98.25 95 ALA A C 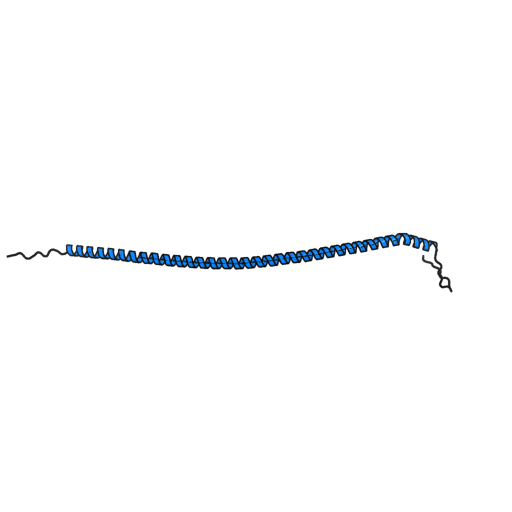1
ATOM 769 O O . ALA A 1 95 ? -19.026 -0.727 23.792 1.00 98.25 95 ALA A O 1
ATOM 770 N N . ARG A 1 96 ? -19.509 -1.426 21.706 1.00 98.38 96 ARG A N 1
ATOM 771 C CA . ARG A 1 96 ? -20.965 -1.475 21.913 1.00 98.38 96 ARG A CA 1
ATOM 772 C C . ARG A 1 96 ? -21.369 -2.515 22.950 1.00 98.38 96 ARG A C 1
ATOM 774 O O . ARG A 1 96 ? -22.201 -2.217 23.792 1.00 98.38 96 ARG A O 1
ATOM 781 N N . GLU A 1 97 ? -20.772 -3.700 22.904 1.00 98.25 97 GLU A N 1
ATOM 782 C CA . GLU A 1 97 ? -21.020 -4.760 23.887 1.00 98.25 97 GLU A CA 1
ATOM 783 C C . GLU A 1 97 ? -20.614 -4.325 25.301 1.00 98.25 97 GLU A C 1
ATOM 785 O O . GLU A 1 97 ? -21.378 -4.487 26.247 1.00 98.25 97 GLU A O 1
ATOM 790 N N . THR A 1 98 ? -19.445 -3.697 25.439 1.00 98.12 98 THR A N 1
ATOM 791 C CA . THR A 1 98 ? -18.963 -3.193 26.733 1.00 98.12 98 THR A CA 1
ATOM 792 C C . THR A 1 98 ? -19.852 -2.071 27.260 1.00 98.12 98 THR A C 1
ATOM 794 O O . THR A 1 98 ? -20.144 -2.036 28.451 1.00 98.12 98 THR A O 1
ATOM 797 N N . GLN A 1 99 ? -20.298 -1.165 26.386 1.00 98.31 99 GLN A N 1
ATOM 798 C CA . GLN A 1 99 ? -21.213 -0.095 26.769 1.00 98.31 99 GLN A CA 1
ATOM 799 C C . GLN A 1 99 ? -22.564 -0.655 27.223 1.00 98.31 99 GLN A C 1
ATOM 801 O O . GLN A 1 99 ? -23.027 -0.283 28.292 1.00 98.31 99 GLN A O 1
ATOM 806 N N . ALA A 1 100 ? -23.142 -1.596 26.472 1.00 98.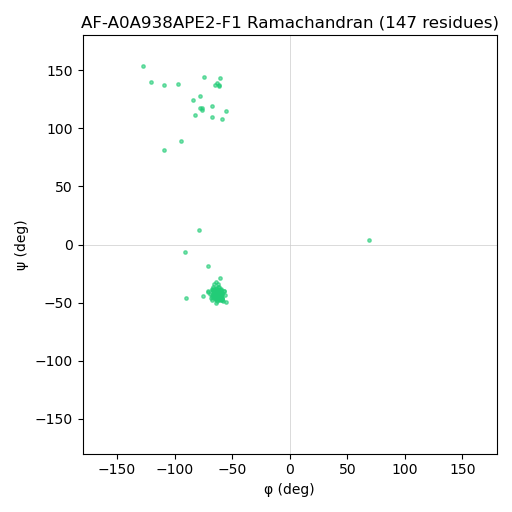19 100 ALA A N 1
ATOM 807 C CA . ALA A 1 100 ? -24.390 -2.250 26.857 1.00 98.19 100 ALA A CA 1
ATOM 808 C C . ALA A 1 100 ? -24.264 -2.959 28.215 1.00 98.19 100 ALA A C 1
ATOM 810 O O . ALA A 1 100 ? -25.087 -2.743 29.094 1.00 98.19 100 ALA A O 1
ATOM 811 N N . GLY A 1 101 ? -23.184 -3.718 28.435 1.00 98.12 101 GLY A N 1
ATOM 812 C CA . GLY A 1 101 ? -22.950 -4.373 29.724 1.00 98.12 101 GLY A CA 1
ATOM 813 C C . GLY A 1 101 ? -22.737 -3.392 30.885 1.00 98.12 101 GLY A C 1
ATOM 814 O O . GLY A 1 101 ? -23.123 -3.683 32.016 1.00 98.12 101 GLY A O 1
ATOM 815 N N . ALA A 1 102 ? -22.143 -2.223 30.628 1.00 98.25 102 ALA A N 1
ATOM 816 C CA . ALA A 1 102 ? -22.003 -1.170 31.631 1.00 98.25 102 ALA A CA 1
ATOM 817 C C . ALA A 1 102 ? -23.346 -0.498 31.958 1.00 98.25 102 ALA A C 1
ATOM 819 O O . ALA A 1 102 ? -23.611 -0.224 33.129 1.00 98.25 102 ALA A O 1
ATOM 820 N N . ASP A 1 103 ? -24.184 -0.264 30.946 1.00 98.38 103 ASP A N 1
ATOM 821 C CA . ASP A 1 103 ? -25.530 0.289 31.108 1.00 98.38 103 ASP A CA 1
ATOM 822 C C . ASP A 1 103 ? -26.426 -0.684 31.896 1.00 98.38 103 ASP A C 1
ATOM 824 O O . ASP A 1 103 ? -27.084 -0.269 32.851 1.00 98.38 103 ASP A O 1
ATOM 828 N N . ASP A 1 104 ? -26.378 -1.981 31.571 1.00 98.44 104 ASP A N 1
ATOM 829 C CA . ASP A 1 104 ? -27.098 -3.038 32.295 1.00 98.44 104 ASP A CA 1
ATOM 830 C C . ASP A 1 104 ? -26.654 -3.106 33.765 1.00 98.44 104 ASP A C 1
ATOM 83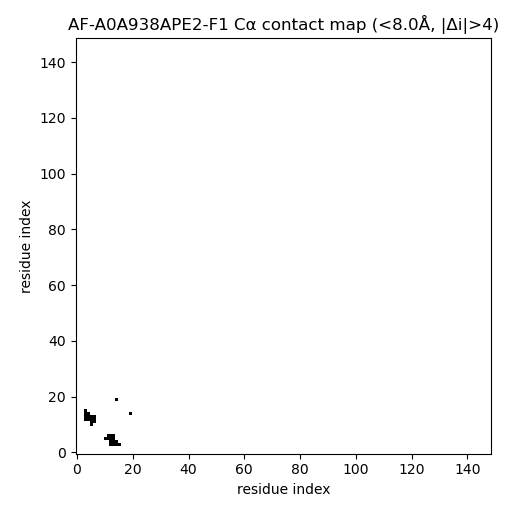2 O O . ASP A 1 104 ? -27.481 -3.090 34.677 1.00 98.44 104 ASP A O 1
ATOM 836 N N . TYR A 1 105 ? -25.341 -3.090 34.021 1.00 98.31 105 TYR A N 1
ATOM 837 C CA . TYR A 1 105 ? -24.810 -3.076 35.386 1.00 98.31 105 TYR A CA 1
ATOM 838 C C . TYR A 1 105 ? -25.239 -1.828 36.171 1.00 98.31 105 TYR A C 1
ATOM 840 O O . TYR A 1 105 ? -25.574 -1.914 37.355 1.00 98.31 105 TYR A O 1
ATOM 848 N N . ALA A 1 106 ? -25.229 -0.656 35.530 1.00 98.50 106 ALA A N 1
ATOM 849 C CA . ALA A 1 106 ? -25.678 0.581 36.157 1.00 98.50 106 ALA A CA 1
ATOM 850 C C . ALA A 1 106 ? -27.172 0.522 36.505 1.00 98.50 106 ALA A C 1
ATOM 852 O O . ALA A 1 106 ? -27.557 0.950 37.594 1.00 98.50 106 ALA A O 1
ATOM 853 N N . LEU A 1 107 ? -28.001 -0.037 35.618 1.00 98.44 107 LEU A N 1
ATOM 854 C CA . LEU A 1 107 ? -29.428 -0.223 35.862 1.00 98.44 107 LEU A CA 1
ATOM 855 C C . LEU A 1 107 ? -29.679 -1.162 37.047 1.00 98.44 107 LEU A C 1
ATOM 857 O O . LEU A 1 107 ? -30.464 -0.819 37.934 1.00 98.44 107 LEU A O 1
ATOM 861 N N . ASP A 1 108 ? -28.986 -2.297 37.107 1.00 98.56 108 ASP A N 1
ATOM 862 C CA . ASP A 1 108 ? -29.096 -3.243 38.219 1.00 98.56 108 ASP A CA 1
ATOM 863 C C . ASP A 1 108 ? -28.695 -2.589 39.547 1.00 98.56 108 ASP A C 1
ATOM 865 O O . ASP A 1 108 ? -29.422 -2.675 40.541 1.00 98.56 108 ASP A O 1
ATOM 869 N N . ALA A 1 109 ? -27.572 -1.864 39.563 1.00 98.50 109 ALA A N 1
ATOM 870 C CA . ALA A 1 109 ? -27.100 -1.159 40.751 1.00 98.50 109 ALA A CA 1
ATOM 871 C C . ALA A 1 109 ? -28.096 -0.088 41.228 1.00 98.50 109 ALA A C 1
ATOM 873 O O . ALA A 1 109 ? -28.355 0.027 42.429 1.00 98.50 109 ALA A O 1
ATOM 874 N N . LEU A 1 110 ? -28.678 0.679 40.300 1.00 98.50 110 LEU A N 1
ATOM 875 C CA . LEU A 1 110 ? -29.696 1.684 40.614 1.00 98.50 110 LEU A CA 1
ATOM 876 C C . LEU A 1 110 ? -30.993 1.045 41.120 1.00 98.50 110 LEU A C 1
ATOM 878 O O . LEU A 1 110 ? -31.566 1.542 42.085 1.00 98.50 110 LEU A O 1
ATOM 882 N N . THR A 1 111 ? -31.413 -0.077 40.536 1.00 98.50 111 THR A N 1
ATOM 883 C CA . THR A 1 111 ? -32.610 -0.821 40.963 1.00 98.50 111 THR A CA 1
ATOM 884 C C . THR A 1 111 ? -32.431 -1.396 42.371 1.00 98.50 111 THR A C 1
ATOM 886 O O . THR A 1 111 ? -33.332 -1.325 43.207 1.00 98.50 111 THR A O 1
ATOM 889 N N . MET A 1 112 ? -31.242 -1.925 42.685 1.00 98.25 112 MET A N 1
ATOM 890 C CA . MET A 1 112 ? -30.923 -2.367 44.046 1.00 98.25 112 MET A CA 1
ATOM 891 C C . MET A 1 112 ? -30.958 -1.202 45.039 1.00 98.25 112 MET A C 1
ATOM 893 O O . MET A 1 112 ? -31.507 -1.345 46.132 1.00 98.25 112 MET A O 1
ATOM 897 N N . LEU A 1 113 ? -30.400 -0.047 44.664 1.00 98.25 113 LEU A N 1
ATOM 898 C CA . LEU A 1 113 ? -30.416 1.148 45.504 1.00 98.25 113 LEU A CA 1
ATOM 899 C C . LEU A 1 113 ? -31.842 1.661 45.747 1.00 98.25 113 LEU A C 1
ATOM 901 O O . LEU A 1 113 ? -32.167 2.006 46.881 1.00 98.25 113 LEU A O 1
ATOM 905 N N . GLU A 1 114 ? -32.688 1.687 44.717 1.00 98.31 114 GLU A N 1
ATOM 906 C CA . GLU A 1 114 ? -34.108 2.043 44.829 1.00 98.31 114 GLU A CA 1
ATOM 907 C C . GLU A 1 114 ? -34.815 1.154 45.861 1.00 98.31 114 GLU A C 1
ATOM 909 O O . GLU A 1 114 ? -35.417 1.662 46.807 1.00 98.31 114 GLU A O 1
ATOM 914 N N . GLY A 1 115 ? -34.645 -0.168 45.763 1.00 98.31 115 GLY A N 1
ATOM 915 C CA . GLY A 1 115 ? -35.243 -1.109 46.711 1.00 98.31 115 GLY A CA 1
ATOM 916 C C . GLY A 1 115 ? -34.760 -0.931 48.158 1.00 98.31 115 GLY A C 1
ATOM 917 O O . GLY A 1 115 ? -35.533 -1.130 49.098 1.00 98.31 115 GLY A O 1
ATOM 918 N N . GLU A 1 116 ? -33.499 -0.548 48.371 1.00 98.31 116 GLU A N 1
ATOM 919 C CA . GLU A 1 116 ? -32.992 -0.219 49.711 1.00 98.31 116 GLU A CA 1
ATOM 920 C C . GLU A 1 116 ? -33.568 1.102 50.239 1.00 98.31 116 GLU A C 1
ATOM 922 O O . GLU A 1 116 ? -33.964 1.183 51.407 1.00 98.31 116 GLU A O 1
ATOM 927 N N . LEU A 1 117 ? -33.681 2.125 49.388 1.00 98.12 117 LEU A N 1
ATOM 928 C CA . LEU A 1 117 ? -34.302 3.397 49.756 1.00 98.12 117 LEU A CA 1
ATOM 929 C C . LEU A 1 117 ? -35.776 3.222 50.133 1.00 98.12 117 LEU A C 1
ATOM 931 O O . LEU A 1 117 ? -36.205 3.799 51.132 1.00 98.12 117 LEU A O 1
ATOM 935 N N . ASP A 1 118 ? -36.525 2.383 49.418 1.00 98.25 118 ASP A N 1
ATOM 936 C CA . ASP A 1 118 ? -37.921 2.068 49.743 1.00 98.25 118 ASP A CA 1
ATOM 937 C C . ASP A 1 118 ? -38.066 1.422 51.125 1.00 98.25 118 ASP A C 1
ATOM 939 O O . ASP A 1 118 ? -38.940 1.802 51.913 1.00 98.25 118 ASP A O 1
ATOM 943 N N . LYS A 1 119 ? -37.173 0.487 51.478 1.00 97.94 119 LYS A N 1
ATOM 944 C CA . LYS A 1 119 ? -37.155 -0.126 52.818 1.00 97.94 119 LYS A CA 1
ATOM 945 C C . LYS A 1 119 ? -36.886 0.916 53.899 1.00 97.94 119 LYS A C 1
ATOM 947 O O . LYS A 1 119 ? -37.575 0.927 54.921 1.00 97.94 119 LYS A O 1
ATOM 952 N N . ILE A 1 120 ? -35.907 1.796 53.680 1.00 97.88 120 ILE A N 1
ATOM 953 C CA . ILE A 1 120 ? -35.573 2.872 54.621 1.00 97.88 120 ILE A CA 1
ATOM 954 C C . ILE A 1 120 ? -36.764 3.830 54.766 1.00 97.88 120 ILE A C 1
ATOM 956 O O . ILE A 1 120 ? -37.148 4.176 55.884 1.00 97.88 120 ILE A O 1
ATOM 960 N N . MET A 1 121 ? -37.399 4.214 53.658 1.00 97.56 121 MET A N 1
ATOM 961 C CA . MET A 1 121 ? -38.572 5.089 53.650 1.00 97.56 121 MET A CA 1
ATOM 962 C C . MET A 1 121 ? -39.734 4.475 54.441 1.00 97.56 121 MET A C 1
ATOM 964 O O . MET A 1 121 ? -40.343 5.152 55.272 1.00 97.56 121 MET A O 1
ATOM 968 N N . ALA A 1 122 ? -40.003 3.182 54.243 1.00 97.19 122 ALA A N 1
ATOM 969 C CA . ALA A 1 122 ? -41.028 2.451 54.980 1.00 97.19 122 ALA A CA 1
ATOM 970 C C . ALA A 1 122 ? -40.735 2.412 56.490 1.00 97.19 122 ALA A C 1
ATOM 972 O O . ALA A 1 122 ? -41.639 2.626 57.301 1.00 97.19 122 ALA A O 1
ATOM 973 N N . GLN A 1 123 ? -39.474 2.206 56.889 1.00 97.19 123 GLN A N 1
ATOM 974 C CA . GLN A 1 123 ? -39.064 2.249 58.298 1.00 97.19 123 GLN A CA 1
ATOM 975 C C . GLN A 1 123 ? -39.271 3.635 58.918 1.00 97.19 123 GLN A C 1
ATOM 977 O O . GLN A 1 123 ? -39.799 3.739 60.027 1.00 97.19 123 GLN A O 1
ATOM 982 N N . VAL A 1 124 ? -38.905 4.702 58.200 1.00 97.75 124 VAL A N 1
ATOM 983 C CA . VAL A 1 124 ? -39.110 6.086 58.653 1.00 97.75 124 VAL A CA 1
ATOM 984 C C . VAL A 1 124 ? -40.600 6.386 58.822 1.00 97.75 124 VAL A C 1
ATOM 986 O O . VAL A 1 124 ? -41.004 6.895 59.868 1.00 97.75 124 VAL A O 1
ATOM 989 N N . GLN A 1 125 ? -41.434 6.029 57.842 1.00 96.19 125 GLN A N 1
ATOM 990 C CA . GLN A 1 125 ? -42.888 6.214 57.921 1.00 96.19 125 GLN A CA 1
ATOM 991 C C . GLN A 1 125 ? -43.499 5.445 59.097 1.00 96.19 125 GLN A C 1
ATOM 993 O O . GLN A 1 125 ? -44.304 6.005 59.844 1.00 96.19 125 GLN A O 1
ATOM 998 N N . HIS A 1 126 ? -43.082 4.194 59.309 1.00 96.06 126 HIS A N 1
ATOM 999 C CA . HIS A 1 126 ? -43.539 3.398 60.444 1.00 96.06 126 HIS A CA 1
ATOM 1000 C C . HIS A 1 126 ? -43.139 4.038 61.783 1.00 96.06 126 HIS A C 1
ATOM 1002 O O . HIS A 1 126 ? -43.965 4.152 62.688 1.00 96.06 126 HIS A O 1
ATOM 1008 N N . GLY A 1 127 ? -41.903 4.536 61.894 1.00 95.69 127 GLY A N 1
ATOM 1009 C CA . GLY A 1 127 ? -41.437 5.273 63.070 1.00 95.69 127 GLY A CA 1
ATOM 1010 C C . GLY A 1 127 ? -42.249 6.544 63.351 1.00 95.69 127 GLY A C 1
ATOM 1011 O O . GLY A 1 127 ? -42.611 6.801 64.501 1.00 95.69 127 GLY A O 1
ATOM 1012 N N . ILE A 1 128 ? -42.590 7.314 62.310 1.00 95.00 128 ILE A N 1
ATOM 1013 C CA . ILE A 1 128 ? -43.434 8.516 62.427 1.00 95.00 128 ILE A CA 1
ATOM 1014 C C . ILE A 1 128 ? -44.847 8.160 62.911 1.00 95.00 128 ILE A C 1
ATOM 1016 O O . ILE A 1 128 ? -45.372 8.841 63.796 1.00 95.00 128 ILE A O 1
ATOM 1020 N N . ASP A 1 129 ? -45.464 7.107 62.368 1.00 94.94 129 ASP A N 1
ATOM 1021 C CA . ASP A 1 129 ? -46.810 6.668 62.761 1.00 94.94 129 ASP A CA 1
ATOM 1022 C C . ASP A 1 129 ? -46.851 6.215 64.232 1.00 94.94 129 ASP A C 1
ATOM 1024 O O . ASP A 1 129 ? -47.726 6.637 64.994 1.00 94.94 129 ASP A O 1
ATOM 1028 N N . LEU A 1 130 ? -45.852 5.443 64.675 1.00 93.75 130 LEU A N 1
ATOM 1029 C CA . LEU A 1 130 ? -45.717 5.022 66.075 1.00 93.75 130 LEU A CA 1
ATOM 1030 C C . LEU A 1 130 ? -45.592 6.218 67.033 1.00 93.75 130 LEU A C 1
ATOM 1032 O O . LEU A 1 130 ? -46.311 6.286 68.033 1.00 93.75 130 LEU A O 1
ATOM 1036 N N . LEU A 1 131 ? -44.725 7.189 66.720 1.00 92.62 131 LEU A N 1
ATOM 1037 C CA . LEU A 1 131 ? -44.549 8.392 67.544 1.00 92.62 131 LEU A CA 1
ATOM 1038 C C . LEU A 1 131 ? -45.795 9.288 67.544 1.00 92.62 131 LEU A C 1
ATOM 1040 O O . LEU A 1 131 ? -46.139 9.874 68.572 1.00 92.62 131 LEU A O 1
ATOM 1044 N N . SER A 1 132 ? -46.495 9.385 66.413 1.00 90.88 132 SER A N 1
ATOM 1045 C CA . SER A 1 132 ? -47.737 10.160 66.300 1.00 90.88 132 SER A CA 1
ATOM 1046 C C . SER A 1 132 ? -48.856 9.553 67.151 1.00 90.88 132 SER A C 1
ATOM 1048 O O . SER A 1 132 ? -49.565 10.283 67.851 1.00 90.88 132 SER A O 1
ATOM 1050 N N . LYS A 1 133 ? -48.971 8.217 67.164 1.00 89.81 133 LYS A N 1
ATOM 1051 C CA . LYS A 1 133 ? -49.907 7.477 68.024 1.00 89.81 133 LYS A CA 1
ATOM 1052 C C . LYS A 1 133 ? -49.591 7.651 69.513 1.00 89.81 133 LYS A C 1
ATOM 1054 O O . LYS A 1 133 ? -50.508 7.943 70.280 1.00 89.81 133 LYS A O 1
ATOM 1059 N N . ASP A 1 134 ? -48.321 7.549 69.921 1.00 84.75 134 ASP A N 1
ATOM 1060 C CA . ASP A 1 134 ? -47.906 7.777 71.320 1.00 84.75 134 ASP A CA 1
ATOM 1061 C C . ASP A 1 134 ? -48.217 9.215 71.775 1.00 84.75 134 ASP A C 1
ATOM 1063 O O . ASP A 1 134 ? -48.800 9.438 72.839 1.00 84.75 134 ASP A O 1
ATOM 1067 N N . LYS A 1 135 ? -47.936 10.215 70.930 1.00 80.69 135 LYS A N 1
ATOM 1068 C CA . LYS A 1 135 ? -48.252 11.620 71.230 1.00 80.69 135 LYS A CA 1
ATOM 1069 C C . LYS A 1 135 ? -49.762 11.859 71.381 1.00 80.69 135 LYS A C 1
ATOM 1071 O O . LYS A 1 135 ? -50.174 12.596 72.278 1.00 80.69 135 LYS A O 1
ATOM 1076 N N . GLY A 1 136 ? -50.592 11.215 70.557 1.00 76.62 136 GLY A N 1
ATOM 1077 C CA . GLY A 1 136 ? -52.055 11.257 70.675 1.00 76.62 136 GLY A CA 1
ATOM 1078 C C . GLY A 1 136 ? -52.582 10.596 71.954 1.00 76.62 136 GLY A C 1
ATOM 1079 O O . GLY A 1 136 ? -53.484 11.137 72.595 1.00 76.62 136 GLY A O 1
ATOM 1080 N N . ALA A 1 137 ? -51.982 9.477 72.375 1.00 72.69 137 ALA A N 1
ATOM 1081 C CA . ALA A 1 137 ? -52.326 8.796 73.624 1.00 72.69 137 ALA A CA 1
ATOM 1082 C C . ALA A 1 137 ? -51.987 9.642 74.864 1.00 72.69 137 ALA A C 1
ATOM 1084 O O . ALA A 1 137 ? -52.801 9.733 75.780 1.00 72.69 137 ALA A O 1
ATOM 1085 N N . ARG A 1 138 ? -50.838 10.334 74.865 1.00 65.50 138 ARG A N 1
ATOM 1086 C CA . ARG A 1 138 ? -50.435 11.248 75.953 1.00 65.50 138 ARG A CA 1
ATOM 1087 C C . ARG A 1 138 ? -51.252 12.542 76.019 1.00 65.50 138 ARG A C 1
ATOM 1089 O O . ARG A 1 138 ? -51.241 13.207 77.048 1.00 65.50 138 ARG A O 1
ATOM 1096 N N . SER A 1 139 ? -51.944 12.904 74.938 1.00 63.19 139 SER A N 1
ATOM 1097 C CA . SER A 1 139 ? -52.737 14.140 74.848 1.00 63.19 139 SER A CA 1
ATOM 1098 C C . SER A 1 139 ? -54.203 13.965 75.268 1.00 63.19 139 SER A C 1
ATOM 1100 O O . SER A 1 139 ? -54.928 14.956 75.342 1.00 63.19 139 SER A O 1
ATOM 1102 N N . ARG A 1 140 ? -54.670 12.735 75.543 1.00 57.09 140 ARG A N 1
ATOM 1103 C CA . ARG A 1 140 ? -56.014 12.508 76.099 1.00 57.09 140 ARG A CA 1
ATOM 1104 C C . ARG A 1 140 ? -56.012 12.870 77.592 1.00 57.09 140 ARG A C 1
ATOM 1106 O O . ARG A 1 140 ? -55.286 12.223 78.346 1.00 57.09 140 ARG A O 1
ATOM 1113 N N . PRO A 1 141 ? -56.790 13.874 78.042 1.00 57.59 141 PRO A N 1
ATOM 1114 C CA . PRO A 1 141 ? -56.904 14.162 79.465 1.00 57.59 141 PRO A CA 1
ATOM 1115 C C . PRO A 1 141 ? -57.501 12.945 80.177 1.00 57.59 141 PRO A C 1
ATOM 1117 O O . PRO A 1 141 ? -58.434 12.322 79.672 1.00 57.59 141 PRO A O 1
ATOM 1120 N N . ALA A 1 142 ? -56.938 12.597 81.334 1.00 60.88 142 ALA A N 1
ATOM 1121 C CA . ALA A 1 142 ? -57.461 11.541 82.186 1.00 60.88 142 ALA A CA 1
ATOM 1122 C C . ALA A 1 142 ? -58.908 11.881 82.576 1.00 60.88 142 ALA A C 1
ATOM 1124 O O . ALA A 1 142 ? -59.138 12.801 83.364 1.00 60.88 142 ALA A O 1
ATOM 1125 N N . GLU A 1 143 ? -59.882 11.162 82.011 1.00 59.56 143 GLU A N 1
ATOM 1126 C CA . GLU A 1 143 ? -61.254 11.176 82.514 1.00 59.56 143 GLU A CA 1
ATOM 1127 C C . GLU A 1 143 ? -61.207 10.796 83.994 1.00 59.56 143 GLU A C 1
ATOM 1129 O O . GLU A 1 143 ? -60.767 9.708 84.369 1.00 59.56 143 GLU A O 1
ATOM 1134 N N . THR A 1 144 ? -61.582 11.750 84.845 1.00 63.19 144 THR A N 1
ATOM 1135 C CA . THR A 1 144 ? -61.579 11.585 86.295 1.00 63.19 144 THR A CA 1
ATOM 1136 C C . THR A 1 144 ? -62.661 10.562 86.654 1.00 63.19 144 THR A C 1
ATOM 1138 O O . THR A 1 144 ? -63.830 10.810 86.349 1.00 63.19 144 THR A O 1
ATOM 1141 N N . PRO A 1 145 ? -62.325 9.413 87.270 1.00 69.88 145 PRO A N 1
ATOM 1142 C CA . PRO A 1 145 ? -63.333 8.426 87.639 1.00 69.88 145 PRO A CA 1
ATOM 1143 C C . PRO A 1 145 ? -64.308 9.016 88.673 1.00 69.88 145 PRO A C 1
ATOM 1145 O O . PRO A 1 145 ? -63.860 9.724 89.581 1.00 69.88 145 PRO A O 1
ATOM 1148 N N . PRO A 1 146 ? -65.625 8.750 88.573 1.00 68.00 146 PRO A N 1
ATOM 1149 C CA . PRO A 1 146 ? -66.602 9.299 89.505 1.00 68.00 146 PRO A CA 1
ATOM 1150 C C . PRO A 1 146 ? -66.373 8.762 90.925 1.00 68.00 146 PRO A C 1
ATOM 1152 O O . PRO A 1 146 ? -66.108 7.576 91.124 1.00 68.00 146 PRO A O 1
ATOM 1155 N N . ALA A 1 147 ? -66.465 9.664 91.906 1.00 63.69 147 ALA A N 1
ATOM 1156 C CA . ALA A 1 147 ? -66.143 9.402 93.306 1.00 63.69 147 ALA A CA 1
ATOM 1157 C C . ALA A 1 147 ? -67.038 8.306 93.928 1.00 63.69 147 ALA A C 1
ATOM 1159 O O . ALA A 1 147 ? -68.258 8.333 93.724 1.00 63.69 147 ALA A O 1
ATOM 1160 N N . PRO A 1 148 ? -66.468 7.364 94.705 1.00 74.56 148 PRO A N 1
ATOM 1161 C CA . PRO A 1 148 ? -67.246 6.324 95.373 1.00 74.56 148 PRO A CA 1
ATOM 1162 C C . PRO A 1 148 ? -68.020 6.879 96.586 1.00 74.56 148 PRO A C 1
ATOM 1164 O O . PRO A 1 148 ? -67.532 7.774 97.277 1.00 74.56 148 PRO A O 1
ATOM 1167 N N . ARG A 1 149 ? -69.233 6.347 96.808 1.00 66.38 149 ARG A N 1
ATOM 1168 C CA . ARG A 1 149 ? -70.097 6.603 97.978 1.00 66.38 149 ARG A CA 1
ATOM 1169 C C . ARG A 1 149 ? -69.691 5.766 99.183 1.00 66.38 149 ARG A C 1
ATOM 1171 O O . ARG A 1 149 ? -69.277 4.608 98.956 1.00 66.38 149 ARG A O 1
#

Secondary structure (DSSP, 8-state):
-----BPTTSS-B---HHHHHHHHHHHHHHHHHHHHHHHHHHHHHHHHHHHHHHHHHHHHHHHHHHHHHHHHHHHHHHHHHHHHHHHHHHHHHHHHHHHHHHHHHHHHHHHHHHHHHHHHHHHHHHHHHHHHHHHHHHTS---PPPPP-

Sequence (149 aa):
MNAGWRIPFTRKAVIDERHCLDLIDRMRIAIPQEIAQAKRVLQDREEILAQARLEAERIVDQGHEQANFIIQEKGLL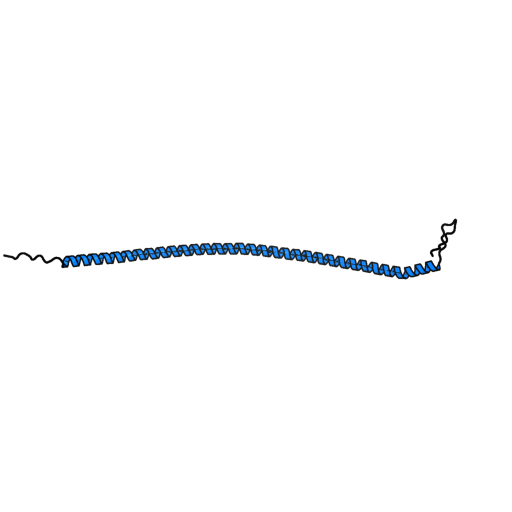KAVEEKSQAIMEEARARARETQAGADDYALDALTMLEGELDKIMAQVQHGIDLLSKDKGARSRPAETPPAPR

Mean predicted aligned error: 13.86 Å

Radius of gyration: 62.59 Å; Cα contacts (8 Å, |Δi|>4): 15; chains: 1; bounding box: 120×27×186 Å

Foldseek 3Di:
DADFDDDPPDPDTRDDPVVVVVVVVVCVPVVVVVVVVVVVVVVVVVVVVVVVVVVVVVVVVVVVVVVVVVVVVVVVVVVVVVVVVVVVVVVVVVVVVVVVVVVVVVVVVVVVVVVVVVVVVVVVVVVVVVVVVVVVVVPDPPPDPDDDD

Solvent-accessible surface area (backbone atoms only — not comparable to full-atom values): 8446 Å² total; per-residue (Å²): 136,90,80,61,53,66,46,85,99,52,98,51,67,48,69,63,64,67,65,51,50,54,50,50,54,51,45,68,59,48,50,62,53,52,52,53,50,53,52,48,56,53,51,54,50,51,52,51,51,51,51,52,50,54,51,49,51,51,52,50,52,51,51,51,53,52,51,51,50,51,52,51,50,52,53,50,50,52,54,50,50,55,50,50,51,51,53,52,51,50,51,53,50,52,51,52,53,53,49,50,55,50,51,52,50,50,50,52,55,50,52,54,49,50,57,51,50,52,54,52,50,51,52,52,52,50,53,50,53,54,52,53,52,52,54,54,61,73,66,56,77,81,80,78,77,81,81,85,131